Protein AF-A0A0F9C2I6-F1 (afdb_monomer)

Secondary structure (DSSP, 8-state):
-----HHHHHHHHTSSSS-------HHHHHHHHHHHHHT-SSHHHHHHHHHHHHTT--GGGHHHHHHHHHH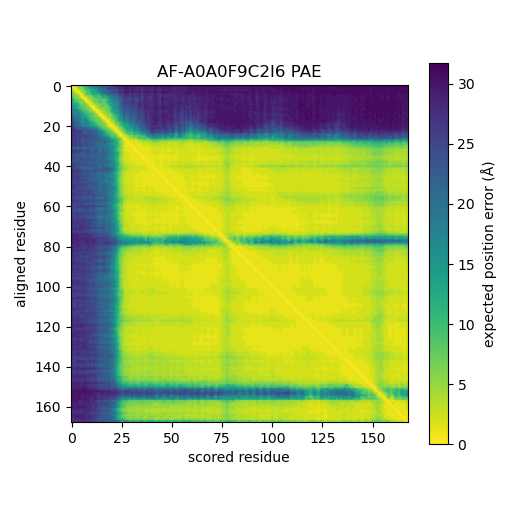HHH---SS-HHHHHHHHHHHHHHHHHHHHTT-GGGHHHHHHHHHH---HHHHHHHHHHHHHTT-GGGHHHHHHHHHHHHH---S-HHHHHHHHHHT-

pLDDT: mean 86.56, std 17.4, range [43.09, 98.81]

Organism: NCBI:txid412755

Nearest PDB structures (foldseek):
  8cdj-assemb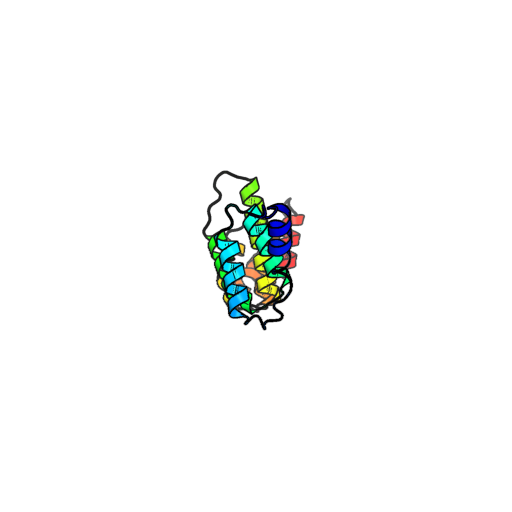ly1_D  TM=5.294E-01  e=3.591E-01  Homo sapiens
  2ix8-assembly1_A  TM=4.777E-01  e=1.121E+00  Saccharomyces cerevisiae
  2ix3-assembly1_B  TM=5.052E-01  e=1.933E+00  Saccharomyces cerevisiae
  6qnx-assembly1_A  TM=4.492E-01  e=7.728E+00  Homo sapiens

Radius of gyration: 21.47 Å; Cα contacts (8 Å, |Δi|>4): 147; chains: 1; bounding box: 42×46×73 Å

Structure (mmCIF, N/CA/C/O backbone):
data_AF-A0A0F9C2I6-F1
#
_entry.id   AF-A0A0F9C2I6-F1
#
loop_
_atom_site.group_PDB
_atom_site.id
_atom_site.type_symbol
_atom_site.label_atom_id
_atom_site.label_alt_id
_atom_site.label_comp_id
_atom_site.label_asym_id
_atom_site.label_entity_id
_atom_site.label_seq_id
_atom_site.pdbx_PDB_ins_code
_atom_site.Cartn_x
_atom_site.Cartn_y
_atom_site.Cartn_z
_atom_site.occupancy
_atom_site.B_iso_or_equiv
_atom_site.auth_seq_id
_atom_site.auth_comp_id
_atom_site.auth_asym_id
_atom_site.auth_atom_id
_atom_site.pdbx_PDB_model_num
ATOM 1 N N . MET A 1 1 ? -23.173 30.722 51.533 1.00 43.09 1 MET A N 1
ATOM 2 C CA . MET A 1 1 ? -23.008 30.810 50.064 1.00 43.09 1 MET A CA 1
ATOM 3 C C . MET A 1 1 ? -21.512 30.802 49.741 1.00 43.09 1 MET A C 1
ATOM 5 O O . MET A 1 1 ? -20.868 31.841 49.790 1.00 43.09 1 MET A O 1
ATOM 9 N N . LYS A 1 2 ? -20.917 29.612 49.564 1.00 52.09 2 LYS A N 1
ATOM 10 C CA . LYS A 1 2 ? -19.462 29.419 49.420 1.00 52.09 2 LYS A CA 1
ATOM 11 C C . LYS A 1 2 ? -19.136 29.383 47.923 1.00 52.09 2 LYS A C 1
ATOM 13 O O . LYS A 1 2 ? -19.579 28.471 47.235 1.00 52.09 2 LYS A O 1
ATOM 18 N N . ARG A 1 3 ? -18.446 30.408 47.408 1.00 47.81 3 ARG A N 1
ATOM 19 C CA . ARG A 1 3 ? -18.015 30.471 46.001 1.00 47.81 3 ARG A CA 1
ATOM 20 C C . ARG A 1 3 ? -17.024 29.335 45.743 1.00 47.81 3 ARG A C 1
ATOM 22 O O . ARG A 1 3 ? -15.925 29.333 46.287 1.00 47.81 3 ARG A O 1
ATOM 29 N N . MET A 1 4 ? -17.458 28.349 44.967 1.00 51.50 4 MET A N 1
ATOM 30 C CA . MET A 1 4 ? -16.645 27.224 44.523 1.00 51.50 4 MET A CA 1
ATOM 31 C C . MET A 1 4 ? -15.743 27.702 43.378 1.00 51.50 4 MET A C 1
ATOM 33 O O . MET A 1 4 ? -16.221 28.279 42.403 1.00 51.50 4 MET A O 1
ATOM 37 N N . ASN A 1 5 ? -14.431 27.536 43.538 1.00 52.59 5 ASN A N 1
ATOM 38 C CA . ASN A 1 5 ? -13.422 28.036 42.609 1.00 52.59 5 ASN A CA 1
ATOM 39 C C . ASN A 1 5 ? -13.363 27.153 41.352 1.00 52.59 5 ASN A C 1
ATOM 41 O O . ASN A 1 5 ? -13.010 25.979 41.429 1.00 52.59 5 ASN A O 1
ATOM 45 N N . TYR A 1 6 ? -13.629 27.738 40.181 1.00 54.06 6 TYR A N 1
ATOM 46 C CA . TYR A 1 6 ? -13.600 27.065 38.871 1.00 54.06 6 TYR A CA 1
ATOM 47 C C . TYR A 1 6 ? -12.263 26.373 38.541 1.00 54.06 6 TYR A C 1
ATOM 49 O O . TYR A 1 6 ? -12.226 25.426 37.764 1.00 54.06 6 TYR A O 1
ATOM 57 N N . ARG A 1 7 ? -11.159 26.785 39.178 1.00 51.09 7 ARG A N 1
ATOM 58 C CA . ARG A 1 7 ? -9.832 26.172 39.002 1.00 51.09 7 ARG A CA 1
ATOM 59 C C . ARG A 1 7 ? -9.723 24.763 39.594 1.00 51.09 7 ARG A C 1
ATOM 61 O O . ARG A 1 7 ? -8.959 23.956 39.081 1.00 51.09 7 ARG A O 1
ATOM 68 N N . THR A 1 8 ? -10.495 24.451 40.635 1.00 48.06 8 THR A N 1
ATOM 69 C CA . THR A 1 8 ? -10.495 23.117 41.258 1.00 48.06 8 THR A CA 1
ATOM 70 C C . THR A 1 8 ? -11.375 22.128 40.488 1.00 48.06 8 THR A C 1
ATOM 72 O O . THR A 1 8 ? -11.126 20.932 40.545 1.00 48.06 8 THR A O 1
ATOM 75 N N . LEU A 1 9 ? -12.348 22.632 39.716 1.00 48.94 9 LEU A N 1
ATOM 76 C CA . LEU A 1 9 ? -13.198 21.844 38.813 1.00 48.94 9 LEU A CA 1
ATOM 77 C C . LEU A 1 9 ? -12.474 21.434 37.519 1.00 48.94 9 LEU A C 1
ATOM 79 O 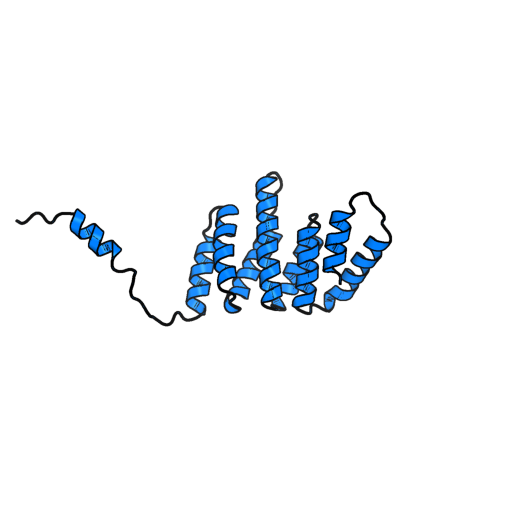O . LEU A 1 9 ? -12.740 20.366 36.981 1.00 48.94 9 LEU A O 1
ATOM 83 N N . ILE A 1 10 ? -11.527 22.246 37.039 1.00 50.16 10 ILE A N 1
ATOM 84 C CA . ILE A 1 10 ? -10.743 21.926 35.833 1.00 50.16 10 ILE A CA 1
ATOM 85 C C . ILE A 1 10 ? -9.694 20.838 36.119 1.00 50.16 10 ILE A C 1
ATOM 87 O O . ILE A 1 10 ? -9.438 19.994 35.266 1.00 50.16 10 ILE A O 1
ATOM 91 N N . LEU A 1 11 ? -9.128 20.794 37.331 1.00 43.75 11 LEU A N 1
ATOM 92 C CA . LEU A 1 11 ? -8.133 19.773 37.690 1.00 43.75 11 LEU A CA 1
ATOM 93 C C . LEU A 1 11 ? -8.756 18.399 37.988 1.00 43.75 11 LEU A C 1
ATOM 95 O O . LEU A 1 11 ? -8.121 17.376 37.734 1.00 43.75 11 LEU A O 1
ATOM 99 N N . THR A 1 12 ? -10.006 18.344 38.456 1.00 48.47 12 THR A N 1
ATOM 100 C CA . THR A 1 12 ? -10.725 17.067 38.603 1.00 48.47 12 THR A CA 1
ATOM 101 C C . THR A 1 12 ? -11.259 16.534 37.275 1.00 48.47 12 THR A C 1
ATOM 103 O O . THR A 1 12 ? -11.260 15.322 37.087 1.00 48.47 12 THR A O 1
ATOM 106 N N . ALA A 1 13 ? -11.621 17.398 36.319 1.00 46.25 13 ALA A N 1
ATOM 107 C CA . ALA A 1 13 ? -12.028 16.965 34.978 1.00 46.25 13 ALA A CA 1
ATOM 108 C C . ALA A 1 13 ? -10.873 16.356 34.156 1.00 46.25 13 ALA A C 1
ATOM 110 O O . ALA A 1 13 ? -11.112 15.491 33.320 1.00 46.25 13 ALA A O 1
ATOM 111 N N . LEU A 1 14 ? -9.620 16.746 34.424 1.00 44.31 14 LEU A N 1
ATOM 112 C CA . LEU A 1 14 ? -8.445 16.214 33.718 1.00 44.31 14 LEU A CA 1
ATOM 113 C C . LEU A 1 14 ? -7.900 14.894 34.300 1.00 44.31 14 LEU A C 1
ATOM 115 O O . LEU A 1 14 ? -7.012 14.288 33.710 1.00 44.31 14 LEU A O 1
ATOM 119 N N . SER A 1 15 ? -8.416 14.440 35.448 1.00 44.78 15 SER A N 1
ATOM 120 C CA . SER A 1 15 ? -7.877 13.276 36.177 1.00 44.78 15 SER A CA 1
ATOM 121 C C . SER A 1 15 ? -8.729 12.002 36.042 1.00 44.78 15 SER A C 1
ATOM 123 O O . SER A 1 15 ? -8.370 10.971 36.601 1.00 44.78 15 SER A O 1
ATOM 125 N N . ILE A 1 16 ? -9.835 12.037 35.284 1.00 48.28 16 ILE A N 1
ATOM 126 C CA . ILE A 1 16 ? -10.744 10.887 35.059 1.00 48.28 16 ILE A CA 1
ATOM 127 C C . ILE A 1 16 ? -10.572 10.313 33.634 1.00 48.28 16 ILE A C 1
ATOM 129 O O . ILE A 1 16 ? -11.505 9.793 33.041 1.00 48.28 16 ILE A O 1
ATOM 133 N N . ILE A 1 17 ? -9.374 10.405 33.047 1.00 52.41 17 ILE A N 1
ATOM 134 C CA . ILE A 1 17 ? -9.060 9.740 31.760 1.00 52.41 17 ILE A CA 1
ATOM 135 C C . ILE A 1 17 ? -8.011 8.622 31.933 1.00 52.41 17 ILE A C 1
ATOM 137 O O . ILE A 1 17 ? -7.677 7.924 30.986 1.00 52.41 17 ILE A O 1
ATOM 141 N N . LEU A 1 18 ? -7.522 8.369 33.154 1.00 49.66 18 LEU A N 1
ATOM 142 C CA . LEU A 1 18 ? -6.390 7.454 33.376 1.00 49.66 18 LEU A CA 1
ATOM 143 C C . LEU A 1 18 ? -6.714 6.085 33.991 1.00 49.66 18 LEU A C 1
ATOM 145 O O . LEU A 1 18 ? -5.789 5.370 34.360 1.00 49.66 18 LEU A O 1
ATOM 149 N N . LEU A 1 19 ? -7.976 5.658 34.079 1.00 51.09 19 LEU A N 1
ATOM 150 C CA . LEU A 1 19 ? -8.266 4.310 34.583 1.00 51.09 19 LEU A CA 1
ATOM 151 C C . LEU A 1 19 ? -9.528 3.697 33.971 1.00 51.09 19 LEU A C 1
ATOM 153 O O . LEU A 1 19 ? -10.582 3.628 34.595 1.00 51.09 19 LEU A O 1
ATOM 157 N N . VAL A 1 20 ? -9.383 3.177 32.755 1.00 49.34 20 VAL A N 1
ATOM 158 C CA . VAL A 1 20 ? -10.201 2.052 32.295 1.00 49.34 20 VAL A CA 1
ATOM 159 C C . VAL A 1 20 ? -9.247 0.957 31.815 1.00 49.34 20 VAL A C 1
ATOM 161 O O . VAL A 1 20 ? -8.870 0.947 30.648 1.00 49.34 20 VAL A O 1
ATOM 164 N N . PRO A 1 21 ? -8.818 0.021 32.684 1.00 55.19 21 PRO A N 1
ATOM 165 C CA . PRO A 1 21 ? -8.306 -1.259 32.222 1.00 55.19 21 PRO A CA 1
ATOM 166 C C . PRO A 1 21 ? -9.525 -2.109 31.843 1.00 55.19 21 PRO A C 1
ATOM 168 O O . PRO A 1 21 ? -9.954 -2.991 32.582 1.00 55.19 21 PRO A O 1
ATOM 171 N N . GLY A 1 22 ? -10.158 -1.752 30.730 1.00 44.50 22 GLY A N 1
ATOM 172 C CA . GLY A 1 22 ? -11.266 -2.484 30.137 1.00 44.50 22 GLY A CA 1
ATOM 173 C C . GLY A 1 22 ? -10.749 -3.133 28.872 1.00 44.50 22 GLY A C 1
ATOM 174 O O . GLY A 1 22 ? -10.148 -2.453 28.048 1.00 44.50 22 GLY A O 1
ATOM 175 N N . ALA A 1 23 ? -10.921 -4.446 28.760 1.00 49.22 23 ALA A N 1
ATOM 176 C CA . ALA A 1 23 ? -10.615 -5.204 27.561 1.00 49.22 23 ALA A CA 1
ATOM 177 C C . ALA A 1 23 ? -11.234 -4.505 26.346 1.00 49.22 23 ALA A C 1
ATOM 179 O O . ALA A 1 23 ? -12.451 -4.534 26.176 1.00 49.22 23 ALA A O 1
ATOM 180 N N . VAL A 1 24 ? -10.403 -3.842 25.543 1.00 48.66 24 VAL A N 1
ATOM 181 C CA . VAL A 1 24 ? -10.888 -3.228 24.317 1.00 48.66 24 VAL A CA 1
ATOM 182 C C . VAL A 1 24 ? -11.109 -4.366 23.342 1.00 48.66 24 VAL A C 1
ATOM 184 O O . VAL A 1 24 ? -10.162 -5.050 22.944 1.00 48.66 24 VAL A O 1
ATOM 187 N N . PHE A 1 25 ? -12.372 -4.636 23.030 1.00 56.12 25 PHE A N 1
ATOM 188 C CA . PHE A 1 25 ? -12.697 -5.636 22.029 1.00 56.12 25 PHE A CA 1
ATOM 189 C C . PHE A 1 25 ? -12.124 -5.165 20.686 1.00 56.12 25 PHE A C 1
ATOM 191 O O . PHE A 1 25 ? -12.235 -3.977 20.372 1.00 56.12 25 PHE A O 1
ATOM 198 N N . PRO A 1 26 ? -11.531 -6.051 19.869 1.00 59.09 26 PRO A N 1
ATOM 199 C CA . PRO A 1 26 ? -10.845 -5.625 18.648 1.00 59.09 26 PRO A CA 1
ATOM 200 C C . PRO A 1 26 ? -11.719 -4.823 17.662 1.00 59.09 26 PRO A C 1
ATOM 202 O O . PRO A 1 26 ? -11.219 -3.973 16.921 1.00 59.09 26 PRO A O 1
ATOM 205 N N . ASN A 1 27 ? -13.042 -5.004 17.726 1.00 70.25 27 ASN A N 1
ATOM 206 C CA . ASN A 1 27 ? -14.005 -4.225 16.947 1.00 70.25 27 ASN A CA 1
ATOM 207 C C . ASN A 1 27 ? -14.095 -2.747 17.367 1.00 70.25 27 ASN A C 1
ATOM 209 O O . ASN A 1 27 ? -14.255 -1.891 16.502 1.00 70.25 27 ASN A O 1
ATOM 213 N N . GLU A 1 28 ? -13.963 -2.424 18.656 1.00 80.94 28 GLU A N 1
ATOM 214 C CA . GLU A 1 28 ? -14.111 -1.045 19.149 1.00 80.94 28 GLU A CA 1
ATOM 215 C C . GLU A 1 28 ? -12.915 -0.174 18.741 1.00 80.94 28 GLU A C 1
ATOM 217 O O . GLU A 1 28 ? -13.095 0.960 18.299 1.00 80.94 28 GLU A O 1
ATOM 222 N N . MET A 1 29 ? -11.689 -0.710 18.811 1.00 84.69 29 MET A N 1
ATOM 223 C CA . MET A 1 29 ? -10.493 0.021 18.359 1.00 84.69 29 MET A CA 1
ATOM 224 C C . MET A 1 29 ? -10.559 0.346 16.871 1.00 84.69 29 MET A C 1
ATOM 226 O O . MET A 1 29 ? -10.244 1.464 16.465 1.00 84.69 29 MET A O 1
ATOM 230 N N . THR A 1 30 ? -10.973 -0.626 16.062 1.00 88.25 30 THR A N 1
ATOM 231 C CA . THR A 1 30 ? -11.092 -0.464 14.610 1.00 88.25 30 THR A CA 1
ATOM 232 C C . THR A 1 30 ? -12.144 0.589 14.259 1.00 88.25 30 THR A C 1
ATOM 234 O O . THR A 1 30 ? -11.923 1.423 13.380 1.00 88.25 30 THR A O 1
ATOM 237 N N . GLU A 1 31 ? -13.259 0.628 14.993 1.00 91.31 31 GLU A N 1
ATOM 238 C CA . GLU A 1 31 ? -14.303 1.640 14.819 1.00 91.31 31 GLU A CA 1
ATOM 239 C C . GLU A 1 31 ? -13.831 3.049 15.210 1.00 91.31 31 GLU A C 1
ATOM 241 O O . GLU A 1 31 ? -14.065 4.011 14.467 1.00 91.31 31 GLU A O 1
ATOM 246 N N . VAL A 1 32 ? -13.122 3.180 16.336 1.00 93.94 32 VAL A N 1
ATOM 247 C CA . VAL A 1 32 ? -12.561 4.459 16.793 1.00 93.94 32 VAL A CA 1
ATOM 248 C C . VAL A 1 32 ? -11.556 4.995 15.777 1.00 93.94 32 VAL A C 1
ATOM 250 O O . VAL A 1 32 ? -11.705 6.125 15.306 1.00 93.94 32 VAL A O 1
ATOM 253 N N . TRP A 1 33 ? -10.571 4.188 15.380 1.00 95.38 33 TRP A N 1
ATOM 254 C CA . TRP A 1 33 ? -9.558 4.607 14.411 1.00 95.38 33 TRP A CA 1
ATOM 255 C C . TRP A 1 33 ? -10.148 4.891 13.035 1.00 95.38 33 TRP A C 1
ATOM 257 O O . TRP A 1 33 ? -9.805 5.905 12.425 1.00 95.38 33 TRP A O 1
ATOM 267 N N . GLY A 1 34 ? -11.100 4.075 12.580 1.00 94.94 34 GLY A N 1
ATOM 268 C CA . GLY A 1 34 ? -11.814 4.326 11.332 1.00 94.94 34 GLY A CA 1
ATOM 269 C C . GLY A 1 34 ? -12.571 5.652 11.360 1.00 94.94 34 GLY A C 1
ATOM 270 O O . GLY A 1 34 ? -12.543 6.410 10.392 1.00 94.94 34 GLY A O 1
ATOM 271 N N . THR A 1 35 ? -13.199 5.981 12.488 1.00 96.69 35 THR A N 1
ATOM 272 C CA . THR A 1 35 ? -13.891 7.263 12.674 1.00 96.69 35 THR A CA 1
ATOM 273 C C . THR A 1 35 ? -12.919 8.440 12.646 1.00 96.69 35 THR A C 1
ATOM 275 O O . THR A 1 35 ? -13.196 9.442 11.988 1.00 96.69 35 THR A O 1
ATOM 278 N N . ILE A 1 36 ? -11.769 8.331 13.315 1.00 97.19 36 ILE A N 1
ATOM 279 C CA . ILE A 1 36 ? -10.743 9.383 13.312 1.00 97.19 36 ILE A CA 1
ATOM 280 C C . ILE A 1 36 ? -10.179 9.580 11.897 1.00 97.19 36 ILE A C 1
ATOM 282 O O . ILE A 1 36 ? -10.081 10.716 11.436 1.00 97.19 36 ILE A O 1
ATOM 286 N N . TYR A 1 37 ? -9.868 8.494 11.183 1.00 97.38 37 TYR A N 1
ATOM 287 C CA . TYR A 1 37 ? -9.335 8.554 9.821 1.00 97.38 37 TYR A CA 1
ATOM 288 C C . TYR A 1 37 ? -10.324 9.185 8.834 1.00 97.38 37 TYR A C 1
ATOM 290 O O . TYR A 1 37 ? -9.957 10.075 8.066 1.00 97.38 37 TYR A O 1
ATOM 298 N N . ARG A 1 38 ? -11.595 8.764 8.861 1.00 96.12 38 ARG A N 1
ATOM 299 C CA . ARG A 1 38 ? -12.634 9.304 7.968 1.00 96.12 38 ARG A CA 1
ATOM 300 C C . ARG A 1 38 ? -12.926 10.778 8.221 1.00 96.12 38 ARG A C 1
ATOM 302 O O . ARG A 1 38 ? -13.194 11.511 7.276 1.00 96.12 38 ARG A O 1
ATOM 309 N N . ASN A 1 39 ? -12.854 11.214 9.477 1.00 97.00 39 ASN A N 1
ATOM 310 C CA . ASN A 1 39 ? -13.099 12.606 9.852 1.00 97.00 39 ASN A CA 1
ATOM 311 C C . ASN A 1 39 ? -11.863 13.507 9.706 1.00 97.00 39 ASN A C 1
ATOM 313 O O . ASN A 1 39 ? -11.960 14.710 9.957 1.00 97.00 39 ASN A O 1
ATOM 317 N N . ALA A 1 40 ? -10.708 12.962 9.314 1.00 97.00 40 ALA A N 1
ATOM 318 C CA . ALA A 1 40 ? -9.517 13.762 9.088 1.00 97.00 40 ALA A CA 1
ATOM 319 C C . ALA A 1 40 ? -9.730 14.711 7.879 1.00 97.00 40 ALA A C 1
ATOM 321 O O . ALA A 1 40 ? -10.004 14.251 6.770 1.00 97.00 40 ALA A O 1
ATOM 322 N N . PRO A 1 41 ? -9.587 16.037 8.061 1.00 91.56 41 PRO A N 1
ATOM 323 C CA . PRO A 1 41 ? -9.961 17.066 7.091 1.00 91.56 41 PRO A CA 1
ATOM 324 C C . PRO A 1 41 ? -9.024 17.182 5.884 1.00 91.56 41 PRO A C 1
ATOM 326 O O . PRO A 1 41 ? -9.378 17.841 4.911 1.00 91.56 41 PRO A O 1
ATOM 329 N N . ASN A 1 42 ? -7.813 16.624 5.944 1.00 93.88 42 ASN A N 1
ATOM 330 C CA . ASN A 1 42 ? -6.841 16.685 4.852 1.00 93.88 42 ASN A CA 1
ATOM 331 C C . ASN A 1 42 ? -5.896 15.476 4.864 1.00 93.88 42 ASN A C 1
ATOM 333 O O . ASN A 1 42 ? -5.839 14.720 5.838 1.00 93.88 42 ASN A O 1
ATOM 337 N N . LEU A 1 43 ? -5.144 15.309 3.771 1.00 95.25 43 LEU A N 1
ATOM 338 C CA . LEU A 1 43 ? -4.235 14.178 3.578 1.00 95.25 43 LEU A CA 1
ATOM 339 C C . LEU A 1 43 ? -3.127 14.122 4.635 1.00 95.25 43 LEU A C 1
ATOM 341 O O . LEU A 1 43 ? -2.771 13.036 5.072 1.00 95.25 43 LEU A O 1
ATOM 345 N N . GLN A 1 44 ? -2.627 15.268 5.102 1.00 95.38 44 GLN A N 1
ATOM 346 C CA . GLN A 1 44 ? -1.611 15.329 6.157 1.00 95.38 44 GLN A CA 1
ATOM 347 C C . GLN A 1 44 ? -2.138 14.725 7.464 1.00 95.38 44 GLN A C 1
ATOM 349 O O . GLN A 1 44 ? -1.434 13.977 8.140 1.00 95.38 44 GLN A O 1
ATOM 354 N N . GLN A 1 45 ? -3.388 15.027 7.820 1.00 96.81 45 GLN A N 1
ATOM 355 C CA . GLN A 1 45 ? -4.020 14.463 9.009 1.00 96.81 45 GLN A CA 1
ATOM 356 C C . GLN A 1 45 ? -4.374 12.988 8.810 1.00 96.81 45 GLN A C 1
ATOM 358 O O . GLN A 1 45 ? -4.116 12.196 9.712 1.00 96.81 45 GLN A O 1
ATOM 363 N N . LYS 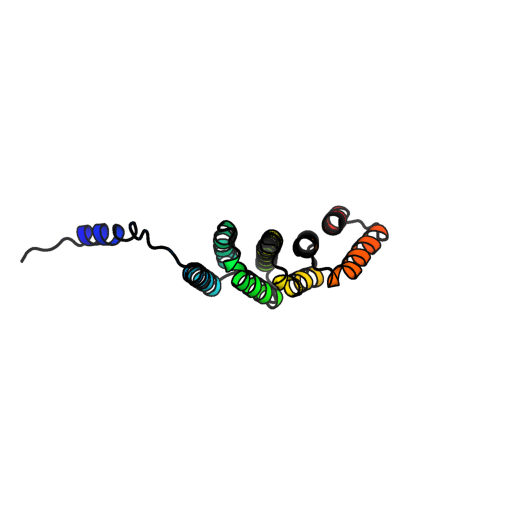A 1 46 ? -4.862 12.588 7.626 1.00 98.12 46 LYS A N 1
ATOM 364 C CA . LYS A 1 46 ? -5.047 11.164 7.285 1.00 98.12 46 LYS A CA 1
ATOM 365 C C . LYS A 1 46 ? -3.736 10.381 7.408 1.00 98.12 46 LYS A C 1
ATOM 367 O O . LYS A 1 46 ? -3.738 9.297 7.978 1.00 98.12 46 LYS A O 1
ATOM 372 N N . TYR A 1 47 ? -2.623 10.950 6.948 1.00 97.81 47 TYR A N 1
ATOM 373 C CA . TYR A 1 47 ? -1.289 10.366 7.066 1.00 97.81 47 TYR A CA 1
ATOM 374 C C . TYR A 1 47 ? -0.853 10.198 8.524 1.00 97.81 47 TYR A C 1
ATOM 376 O O . TYR A 1 47 ? -0.470 9.104 8.928 1.00 97.81 47 TYR A O 1
ATOM 384 N N . ALA A 1 48 ? -0.985 11.244 9.345 1.00 97.50 48 ALA A N 1
ATOM 385 C CA . ALA A 1 48 ? -0.645 11.168 10.765 1.00 97.50 48 ALA A CA 1
ATOM 386 C C . ALA A 1 48 ? -1.487 10.122 11.514 1.00 97.50 48 ALA A C 1
ATOM 388 O O . ALA A 1 48 ? -0.964 9.374 12.336 1.00 97.50 48 ALA A O 1
ATOM 389 N N . VAL A 1 49 ? -2.786 10.035 11.218 1.00 97.81 49 VAL A N 1
ATOM 390 C CA . VAL A 1 49 ? -3.661 9.004 11.793 1.00 97.81 49 VAL A CA 1
ATOM 391 C C . VAL A 1 49 ? -3.232 7.615 11.325 1.00 97.81 49 VAL A C 1
ATOM 393 O O . VAL A 1 49 ? -3.141 6.707 12.143 1.00 97.81 49 VAL A O 1
ATOM 396 N N . MET A 1 50 ? -2.909 7.456 10.040 1.00 98.19 50 MET A N 1
ATOM 397 C CA . MET A 1 50 ? -2.481 6.175 9.486 1.00 98.19 50 MET A CA 1
ATOM 398 C C . MET A 1 50 ? -1.189 5.664 10.126 1.00 98.19 50 MET A C 1
ATOM 400 O O . MET A 1 50 ? -1.117 4.482 10.434 1.00 98.19 50 MET A O 1
ATOM 404 N N . LEU A 1 51 ? -0.216 6.536 10.418 1.00 97.94 51 LEU A N 1
ATOM 405 C CA . LEU A 1 51 ? 0.982 6.150 11.176 1.00 97.94 51 LEU A CA 1
ATOM 406 C C . LEU A 1 51 ? 0.634 5.498 12.523 1.00 97.94 51 LEU A C 1
ATOM 408 O O . LEU A 1 51 ? 1.206 4.476 12.878 1.00 97.94 51 LEU A O 1
ATOM 412 N N . ASN A 1 52 ? -0.353 6.039 13.240 1.00 96.69 52 ASN A N 1
ATOM 413 C CA . ASN A 1 52 ? -0.795 5.446 14.502 1.00 96.69 52 ASN A CA 1
ATOM 414 C C . ASN A 1 52 ? -1.537 4.117 14.291 1.00 96.69 52 ASN A C 1
ATOM 416 O O . ASN A 1 52 ? -1.458 3.242 15.144 1.00 96.69 52 ASN A O 1
ATOM 420 N N . ILE A 1 53 ? -2.268 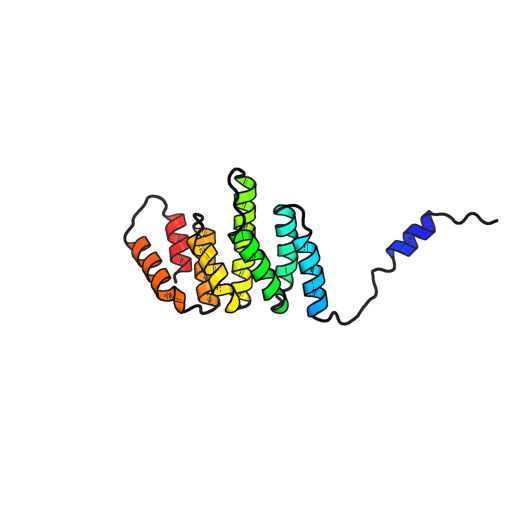3.957 13.181 1.00 96.06 53 ILE A N 1
ATOM 421 C CA . ILE A 1 53 ? -2.982 2.712 12.857 1.00 96.06 53 ILE A CA 1
ATOM 422 C C . ILE A 1 53 ? -1.993 1.583 12.549 1.00 96.06 53 ILE A C 1
ATOM 424 O O . ILE A 1 53 ? -2.152 0.490 13.085 1.00 96.06 53 ILE A O 1
ATOM 428 N N . ILE A 1 54 ? -0.980 1.837 11.714 1.00 96.06 54 ILE A N 1
ATOM 429 C CA . ILE A 1 54 ? 0.005 0.814 11.320 1.00 96.06 54 ILE A CA 1
ATOM 430 C C . ILE A 1 54 ? 0.915 0.409 12.488 1.00 96.06 54 ILE A C 1
ATOM 432 O O . ILE A 1 54 ? 1.322 -0.741 12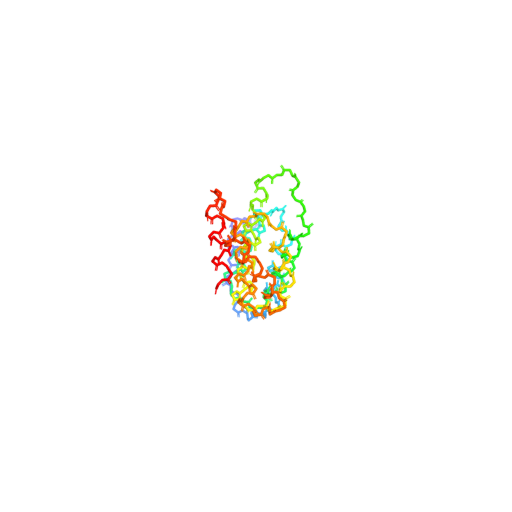.581 1.00 96.06 54 ILE A O 1
ATOM 436 N N . GLU A 1 55 ? 1.182 1.312 13.440 1.00 95.19 55 GLU A N 1
ATOM 437 C CA . GLU A 1 55 ? 1.939 0.992 14.662 1.00 95.19 55 GLU A CA 1
ATOM 438 C C . GLU A 1 55 ? 1.256 -0.069 15.540 1.00 95.19 55 GLU A C 1
ATOM 440 O O . GLU A 1 55 ? 1.910 -0.692 16.377 1.00 95.19 55 GLU A O 1
ATOM 445 N N . LEU A 1 56 ? -0.050 -0.291 15.356 1.00 92.12 56 LEU A N 1
ATOM 446 C CA . LEU A 1 56 ? -0.783 -1.330 16.073 1.00 92.12 56 LEU A CA 1
ATOM 447 C C . LEU A 1 56 ? -0.449 -2.741 15.572 1.00 92.12 56 LEU A C 1
ATOM 449 O O . LEU A 1 56 ? -0.753 -3.684 16.303 1.00 92.12 56 LEU A O 1
ATOM 453 N N . ASP A 1 57 ? 0.106 -2.881 14.355 1.00 92.88 57 ASP A N 1
ATOM 454 C CA . ASP A 1 57 ? 0.425 -4.162 13.691 1.00 92.88 57 ASP A CA 1
ATOM 455 C C . ASP A 1 57 ? -0.717 -5.187 13.850 1.00 92.88 57 ASP A C 1
ATOM 457 O O . ASP A 1 57 ? -0.538 -6.347 14.231 1.00 92.88 57 ASP A O 1
ATOM 461 N N . ASN A 1 58 ? -1.956 -4.713 13.662 1.00 93.06 58 ASN A N 1
ATOM 462 C CA . ASN A 1 58 ? -3.162 -5.474 13.961 1.00 93.06 58 ASN A CA 1
ATOM 463 C C . ASN A 1 58 ? -3.934 -5.811 12.684 1.00 93.06 58 ASN A C 1
ATOM 465 O O . ASN A 1 58 ? -4.460 -4.937 11.993 1.00 93.06 58 ASN A O 1
ATOM 469 N N . ARG A 1 59 ? -4.105 -7.112 12.436 1.00 94.81 59 ARG A N 1
ATOM 470 C CA . ARG A 1 59 ? -4.852 -7.640 11.291 1.00 94.81 59 ARG A CA 1
ATOM 471 C C . ARG A 1 59 ? -6.327 -7.221 11.268 1.00 94.81 59 ARG A C 1
ATOM 473 O O . ARG A 1 59 ? -6.913 -7.173 10.190 1.00 94.81 59 ARG A O 1
ATOM 480 N N . ASP A 1 60 ? -6.917 -6.865 12.405 1.00 94.56 60 ASP A N 1
ATOM 481 C CA . ASP A 1 60 ? -8.296 -6.359 12.457 1.00 94.56 60 ASP A CA 1
ATOM 482 C C . ASP A 1 60 ? -8.449 -4.985 11.779 1.00 94.56 60 ASP A C 1
ATOM 484 O O . ASP A 1 60 ? -9.555 -4.611 11.393 1.00 94.56 60 ASP A O 1
ATOM 488 N N . MET A 1 61 ? -7.343 -4.267 11.540 1.00 96.19 61 MET A N 1
ATOM 489 C CA . MET A 1 61 ? -7.328 -3.006 10.788 1.00 96.19 61 MET A CA 1
ATOM 490 C C . MET A 1 61 ? -7.364 -3.204 9.270 1.00 96.19 61 MET A C 1
ATOM 492 O O . MET A 1 61 ? -7.601 -2.242 8.542 1.00 96.19 61 MET A O 1
ATOM 496 N N . VAL A 1 62 ? -7.170 -4.428 8.762 1.00 97.44 62 VAL A N 1
ATOM 497 C CA . VAL A 1 62 ? -7.125 -4.711 7.314 1.00 97.44 62 VAL A CA 1
ATOM 498 C C . VAL A 1 62 ? -8.334 -4.152 6.547 1.00 97.44 62 VAL A C 1
ATOM 500 O O . VAL A 1 62 ? -8.109 -3.526 5.511 1.00 97.44 62 VAL A O 1
ATOM 503 N N . PRO A 1 63 ? -9.594 -4.285 7.014 1.00 96.81 63 PRO A N 1
ATOM 504 C CA . PRO A 1 63 ? -10.735 -3.686 6.324 1.00 96.81 63 PRO A CA 1
ATOM 505 C C . PRO A 1 63 ? -10.627 -2.161 6.184 1.00 96.81 63 PRO A C 1
ATOM 507 O O . PRO A 1 63 ? -10.913 -1.630 5.114 1.00 96.81 63 PRO A O 1
ATOM 510 N N . LEU A 1 64 ? -10.160 -1.467 7.228 1.00 96.94 64 LEU A N 1
ATOM 511 C CA . LEU A 1 64 ? -9.957 -0.016 7.207 1.00 96.94 64 LEU A CA 1
ATOM 512 C C . LEU A 1 64 ? -8.801 0.380 6.278 1.00 96.94 64 LEU A C 1
ATOM 514 O O . LEU A 1 64 ? -8.912 1.355 5.540 1.00 96.94 64 LEU A O 1
ATOM 518 N N . LEU A 1 65 ? -7.704 -0.380 6.286 1.00 98.56 65 LEU A N 1
ATOM 519 C CA . LEU A 1 65 ? -6.568 -0.166 5.385 1.00 98.56 65 LEU A CA 1
ATOM 520 C C . LEU A 1 65 ? -6.987 -0.319 3.915 1.00 98.56 65 LEU A C 1
ATOM 522 O O . LEU A 1 65 ? -6.608 0.492 3.073 1.00 98.56 65 LEU A O 1
ATOM 526 N N . ILE A 1 66 ? -7.810 -1.323 3.605 1.00 98.56 66 ILE A N 1
ATOM 527 C CA . ILE A 1 66 ? -8.355 -1.531 2.258 1.00 98.56 66 ILE A CA 1
ATOM 528 C C . ILE A 1 66 ? -9.301 -0.395 1.859 1.00 98.56 66 ILE A C 1
ATOM 530 O O . ILE A 1 66 ? -9.172 0.126 0.753 1.00 98.56 66 ILE A O 1
ATOM 534 N N . GLU A 1 67 ? -10.213 0.010 2.750 1.00 97.94 67 GLU A N 1
ATOM 535 C CA . GLU A 1 67 ? -11.112 1.155 2.537 1.00 97.94 67 GLU A CA 1
ATOM 536 C C . GLU A 1 67 ? -10.309 2.423 2.207 1.00 97.94 67 GLU A C 1
ATOM 538 O O . GLU A 1 67 ? -10.576 3.085 1.205 1.00 97.94 67 GLU A O 1
ATOM 543 N N . ALA A 1 68 ? -9.274 2.712 2.999 1.00 98.31 68 ALA A N 1
ATOM 544 C CA . ALA A 1 68 ? -8.388 3.852 2.798 1.00 98.31 68 ALA A CA 1
ATOM 545 C C . ALA A 1 68 ? -7.618 3.773 1.468 1.00 98.31 68 ALA A C 1
ATOM 547 O O . ALA A 1 68 ? -7.522 4.766 0.748 1.00 98.31 68 ALA A O 1
ATOM 548 N N . LEU A 1 69 ? -7.083 2.603 1.104 1.00 98.62 69 LEU A N 1
ATOM 549 C CA . LEU A 1 69 ? -6.377 2.436 -0.169 1.00 98.62 69 LEU A CA 1
ATOM 550 C C . LEU A 1 69 ? -7.313 2.626 -1.369 1.00 98.62 69 LEU A C 1
ATOM 552 O O . LEU A 1 69 ? -6.931 3.262 -2.352 1.00 98.62 69 LEU A O 1
ATOM 556 N N . ASP A 1 70 ? -8.536 2.099 -1.299 1.00 98.31 70 ASP A N 1
ATOM 557 C CA . ASP A 1 70 ? -9.530 2.291 -2.353 1.00 98.31 70 ASP A CA 1
ATOM 558 C C . ASP A 1 70 ? -9.951 3.762 -2.470 1.00 98.31 70 ASP A C 1
ATOM 560 O O . ASP A 1 70 ? -10.002 4.299 -3.577 1.00 98.31 70 ASP A O 1
ATOM 564 N N . GLU A 1 71 ? -10.163 4.457 -1.345 1.00 97.19 71 GLU A N 1
ATOM 565 C CA . GLU A 1 71 ? -10.413 5.905 -1.320 1.00 97.19 71 GLU A CA 1
ATOM 566 C C . GLU A 1 71 ? -9.313 6.659 -2.090 1.00 97.19 71 GLU A C 1
ATOM 568 O O . GLU A 1 71 ? -9.600 7.421 -3.018 1.00 97.19 71 GLU A O 1
ATOM 573 N N . LEU A 1 72 ? -8.044 6.384 -1.777 1.00 96.75 72 LEU A N 1
ATOM 574 C CA . LEU A 1 72 ? -6.893 7.062 -2.382 1.00 96.75 72 LEU A CA 1
ATOM 575 C C . LEU A 1 72 ? -6.682 6.694 -3.856 1.00 96.75 72 LEU A C 1
ATOM 577 O O . LEU A 1 72 ? -6.190 7.516 -4.628 1.00 96.75 72 LEU A O 1
ATOM 581 N N . ASN A 1 73 ? -7.033 5.477 -4.269 1.00 96.31 73 ASN A N 1
ATOM 582 C CA . ASN A 1 73 ? -7.002 5.075 -5.679 1.00 96.31 73 ASN A CA 1
ATOM 583 C C . ASN A 1 73 ? -8.098 5.767 -6.504 1.00 96.31 73 ASN A C 1
ATOM 585 O O . ASN A 1 73 ? -7.937 5.973 -7.704 1.00 96.31 73 ASN A O 1
ATOM 589 N N . ASN A 1 74 ? -9.217 6.139 -5.880 1.00 95.06 74 ASN A N 1
ATOM 590 C CA . ASN A 1 74 ? -10.312 6.836 -6.556 1.00 95.06 74 ASN A CA 1
ATOM 591 C C . ASN A 1 74 ? -10.187 8.368 -6.501 1.00 95.06 74 ASN A C 1
ATOM 593 O O . ASN A 1 74 ? -10.816 9.068 -7.299 1.00 95.06 74 ASN A O 1
ATOM 597 N N . GLN A 1 75 ? -9.368 8.903 -5.598 1.00 91.12 75 GLN A N 1
ATOM 598 C CA . GLN A 1 75 ? -9.149 10.336 -5.457 1.00 91.12 75 GLN A CA 1
ATOM 599 C C . GLN A 1 75 ? -8.185 10.871 -6.530 1.00 91.12 75 GLN A C 1
ATOM 601 O O . GLN A 1 75 ? -6.997 10.550 -6.541 1.00 91.12 75 GLN A O 1
ATOM 606 N N . ARG A 1 76 ? -8.684 11.759 -7.401 1.00 81.31 76 ARG A N 1
ATOM 607 C CA . ARG A 1 76 ? -7.871 12.485 -8.390 1.00 81.31 76 ARG A CA 1
ATOM 608 C C . ARG A 1 76 ? -7.270 13.753 -7.786 1.00 81.31 76 ARG A C 1
ATOM 610 O O . ARG A 1 76 ? -8.008 14.594 -7.277 1.00 81.31 76 ARG A O 1
ATOM 617 N N . ILE A 1 77 ? -5.954 13.923 -7.907 1.00 77.75 77 ILE A N 1
ATOM 618 C CA . ILE A 1 77 ? -5.246 15.150 -7.513 1.00 77.75 77 ILE A CA 1
ATOM 619 C C . ILE A 1 77 ? -4.739 15.836 -8.779 1.00 77.75 77 ILE A C 1
ATOM 621 O O . ILE A 1 77 ? -3.640 15.579 -9.255 1.00 77.75 77 ILE A O 1
ATOM 625 N N . GLU A 1 78 ? -5.576 16.684 -9.376 1.00 65.38 78 GLU A N 1
ATOM 626 C CA . GLU A 1 78 ? -5.311 17.204 -10.726 1.00 65.38 78 GLU A CA 1
ATOM 627 C C . GLU A 1 78 ? -4.340 18.401 -10.751 1.00 65.38 78 GLU A C 1
ATOM 629 O O . GLU A 1 78 ? -3.751 18.678 -11.794 1.00 65.38 78 GLU A O 1
ATOM 634 N N . TYR A 1 79 ? -4.108 19.094 -9.623 1.00 68.44 79 TYR A N 1
ATOM 635 C CA . TYR A 1 79 ? -3.366 20.370 -9.643 1.00 68.44 79 TYR A CA 1
ATOM 636 C C . TYR A 1 79 ? -2.387 20.615 -8.486 1.00 68.44 79 TYR A C 1
ATOM 638 O O . TYR A 1 79 ? -1.556 21.521 -8.581 1.00 68.44 79 TYR A O 1
ATOM 646 N N . ASN A 1 80 ? -2.433 19.827 -7.409 1.00 86.38 80 ASN A N 1
ATOM 647 C CA . ASN A 1 80 ? -1.610 20.065 -6.225 1.00 86.38 80 ASN A CA 1
ATOM 648 C C . ASN A 1 80 ? -0.505 19.011 -6.080 1.00 86.38 80 ASN A C 1
ATOM 650 O O . ASN A 1 80 ? -0.720 17.924 -5.553 1.00 86.38 80 ASN A O 1
ATOM 654 N N . LYS A 1 81 ? 0.713 19.362 -6.514 1.00 86.69 81 LYS A N 1
ATOM 655 C CA . LYS A 1 81 ? 1.882 18.470 -6.432 1.00 86.69 81 LYS A CA 1
ATOM 656 C C . LYS A 1 81 ? 2.231 18.050 -5.003 1.00 86.69 81 LYS A C 1
ATOM 658 O O . LYS A 1 81 ? 2.727 16.950 -4.811 1.00 86.69 81 LYS A O 1
ATOM 663 N N . GLN A 1 82 ? 2.013 18.916 -4.013 1.00 88.75 82 GLN A N 1
ATOM 664 C CA . GLN A 1 82 ? 2.330 18.595 -2.618 1.00 88.75 82 GLN A CA 1
ATOM 665 C C . GLN A 1 82 ? 1.339 17.572 -2.064 1.00 88.75 82 GLN A C 1
ATOM 667 O O . GLN A 1 82 ? 1.740 16.623 -1.401 1.00 88.75 82 GLN A O 1
ATOM 672 N N . GLU A 1 83 ? 0.054 17.739 -2.374 1.00 91.12 83 GLU A N 1
ATOM 673 C CA . GLU A 1 83 ? -0.967 16.753 -2.015 1.00 91.12 83 GLU A CA 1
ATOM 674 C C . GLU A 1 83 ? -0.767 15.427 -2.746 1.00 91.12 83 GLU A C 1
ATOM 676 O O . GLU A 1 83 ? -0.959 14.388 -2.128 1.00 91.12 83 GLU A O 1
ATOM 681 N N . ALA A 1 84 ? -0.326 15.450 -4.009 1.00 91.50 84 ALA A N 1
ATOM 682 C CA . ALA A 1 84 ? 0.019 14.236 -4.749 1.00 91.50 84 ALA A CA 1
ATOM 683 C C . ALA A 1 84 ? 1.128 13.440 -4.045 1.00 91.50 84 ALA A C 1
ATOM 685 O O . ALA A 1 84 ? 0.966 12.247 -3.821 1.00 91.50 84 ALA A O 1
ATOM 686 N N . VAL A 1 85 ? 2.196 14.111 -3.595 1.00 92.56 85 VAL A N 1
ATOM 687 C CA . VAL A 1 85 ? 3.275 13.454 -2.839 1.00 92.56 85 VAL A CA 1
ATOM 688 C C . VAL A 1 85 ? 2.749 12.826 -1.547 1.00 92.56 85 VAL A C 1
ATOM 690 O O . VAL A 1 85 ? 3.032 11.669 -1.271 1.00 92.56 85 VAL A O 1
ATOM 693 N N . ILE A 1 86 ? 1.925 13.543 -0.779 1.00 94.75 86 ILE A N 1
ATOM 694 C CA . ILE A 1 86 ? 1.380 13.007 0.481 1.00 94.75 86 ILE A CA 1
ATOM 695 C C . ILE A 1 86 ? 0.412 11.846 0.218 1.00 94.75 86 ILE A C 1
ATOM 697 O O . ILE A 1 86 ? 0.336 10.912 1.014 1.00 94.75 86 ILE A O 1
ATOM 701 N N . GLN A 1 87 ? -0.340 11.892 -0.882 1.00 95.25 87 GLN A N 1
ATOM 702 C CA . GLN A 1 87 ? -1.200 10.789 -1.299 1.00 95.25 87 GLN A CA 1
ATOM 703 C C . GLN A 1 87 ? -0.374 9.541 -1.625 1.00 95.25 87 GLN A C 1
ATOM 705 O O . GLN A 1 87 ? -0.743 8.453 -1.185 1.00 95.25 87 GLN A O 1
ATOM 710 N N . ASP A 1 88 ? 0.728 9.695 -2.359 1.00 95.38 88 ASP A N 1
ATOM 711 C CA . ASP A 1 88 ? 1.628 8.592 -2.697 1.00 95.38 88 ASP A CA 1
ATOM 712 C C . ASP A 1 88 ? 2.324 8.031 -1.449 1.00 95.38 88 ASP A C 1
ATOM 714 O O . ASP A 1 88 ? 2.331 6.815 -1.262 1.00 95.38 88 ASP A O 1
ATOM 718 N N . ASP A 1 89 ? 2.789 8.891 -0.536 1.00 96.50 89 ASP A N 1
ATOM 719 C CA . ASP A 1 89 ? 3.348 8.481 0.760 1.00 96.50 89 ASP A CA 1
ATOM 720 C C . ASP A 1 89 ? 2.316 7.707 1.598 1.00 96.50 89 ASP A C 1
ATOM 722 O O . ASP A 1 89 ? 2.622 6.686 2.218 1.00 96.50 89 ASP A O 1
ATOM 726 N N . LEU A 1 90 ? 1.058 8.157 1.602 1.00 98.06 90 LEU A N 1
ATOM 727 C CA . LEU A 1 90 ? -0.018 7.479 2.318 1.00 98.06 90 LEU A CA 1
ATOM 728 C C . LEU A 1 90 ? -0.358 6.122 1.688 1.00 98.06 90 LEU A C 1
ATOM 730 O O . LEU A 1 90 ? -0.525 5.139 2.412 1.00 98.06 90 LEU A O 1
ATOM 734 N N . LYS A 1 91 ? -0.422 6.038 0.353 1.00 98.50 91 LYS A N 1
ATOM 735 C CA . LYS A 1 91 ? -0.573 4.759 -0.356 1.00 98.50 91 LYS A CA 1
ATOM 736 C C . LYS A 1 91 ? 0.583 3.821 -0.026 1.00 98.50 91 LYS A C 1
ATOM 738 O O . LYS A 1 91 ? 0.332 2.654 0.256 1.00 98.50 91 LYS A O 1
ATOM 743 N N . PHE A 1 92 ? 1.818 4.325 -0.012 1.00 98.50 92 PHE A N 1
ATOM 744 C CA . PHE A 1 92 ? 3.009 3.550 0.325 1.00 98.50 92 PHE A CA 1
ATOM 745 C C . PHE A 1 92 ? 2.891 2.919 1.717 1.00 98.50 92 PHE A C 1
ATOM 747 O O . PHE A 1 92 ? 3.071 1.707 1.852 1.00 98.50 92 PHE A O 1
ATOM 754 N N . LEU A 1 93 ? 2.525 3.709 2.737 1.00 98.31 93 LEU A N 1
ATOM 755 C CA . LEU A 1 93 ? 2.316 3.208 4.101 1.00 98.31 93 LEU A CA 1
ATOM 756 C C . LEU A 1 93 ? 1.276 2.087 4.143 1.00 98.31 93 LEU A C 1
ATOM 758 O O . LEU A 1 93 ? 1.534 1.020 4.696 1.00 98.31 93 LEU A O 1
ATOM 762 N N . ILE A 1 94 ? 0.112 2.324 3.535 1.00 98.75 94 ILE A N 1
ATOM 763 C CA . ILE A 1 94 ? -1.000 1.373 3.573 1.00 98.75 94 ILE A CA 1
ATOM 764 C C . ILE A 1 94 ? -0.628 0.076 2.851 1.00 98.75 94 ILE A C 1
ATOM 766 O O . ILE A 1 94 ? -0.866 -1.002 3.387 1.00 98.75 94 ILE A O 1
ATOM 770 N N . ILE A 1 95 ? -0.034 0.170 1.657 1.00 98.81 95 ILE A N 1
ATOM 771 C CA . ILE A 1 95 ? 0.372 -0.979 0.835 1.00 98.81 95 ILE A CA 1
ATOM 772 C C . ILE A 1 95 ? 1.426 -1.827 1.547 1.00 98.81 95 ILE A C 1
ATOM 774 O O . ILE A 1 95 ? 1.305 -3.056 1.572 1.00 98.81 95 ILE A O 1
ATOM 778 N N . SER A 1 96 ? 2.431 -1.181 2.143 1.00 98.62 96 SER A N 1
ATOM 779 C CA . SER A 1 96 ? 3.459 -1.868 2.925 1.00 98.62 96 SER A CA 1
ATOM 780 C C . SER A 1 96 ? 2.827 -2.647 4.076 1.00 98.62 96 SER A C 1
ATOM 782 O O . SER A 1 96 ? 3.093 -3.842 4.232 1.00 98.62 96 SER A O 1
ATOM 784 N N . GLU A 1 97 ? 1.913 -2.010 4.812 1.00 98.62 97 GLU A N 1
ATOM 785 C CA . GLU A 1 97 ? 1.260 -2.619 5.965 1.00 98.62 97 GLU A CA 1
ATOM 786 C C . GLU A 1 97 ? 0.379 -3.813 5.583 1.00 98.62 97 GLU A C 1
ATOM 788 O O . GLU A 1 97 ? 0.557 -4.909 6.115 1.00 98.62 97 GLU A O 1
ATOM 793 N N . VAL A 1 98 ? -0.517 -3.674 4.598 1.00 98.62 98 VAL A N 1
ATOM 794 C CA . VAL A 1 98 ? -1.349 -4.814 4.158 1.00 98.62 98 VAL A CA 1
ATOM 795 C C . VAL A 1 98 ? -0.502 -5.957 3.583 1.00 98.62 98 VAL A C 1
ATOM 797 O O . VAL A 1 98 ? -0.866 -7.129 3.716 1.00 98.62 98 VAL A O 1
ATOM 800 N N . GLY A 1 99 ? 0.655 -5.638 2.991 1.00 98.50 99 GLY A N 1
ATOM 801 C CA . GLY A 1 99 ? 1.659 -6.614 2.579 1.00 98.50 99 GLY A CA 1
ATOM 802 C C . GLY A 1 99 ? 2.278 -7.356 3.767 1.00 98.50 99 GLY A C 1
ATOM 803 O O . GLY A 1 99 ? 2.365 -8.585 3.743 1.00 98.50 99 GLY A O 1
ATOM 804 N N . ASN A 1 100 ? 2.672 -6.635 4.819 1.00 98.38 100 ASN A N 1
ATOM 805 C CA . ASN A 1 100 ? 3.266 -7.204 6.035 1.00 98.38 100 ASN A CA 1
ATOM 806 C C . ASN A 1 100 ? 2.262 -8.076 6.808 1.00 98.38 100 ASN A C 1
ATOM 808 O O . ASN A 1 100 ? 2.599 -9.193 7.207 1.00 98.38 100 ASN A O 1
ATOM 812 N N . LEU A 1 101 ?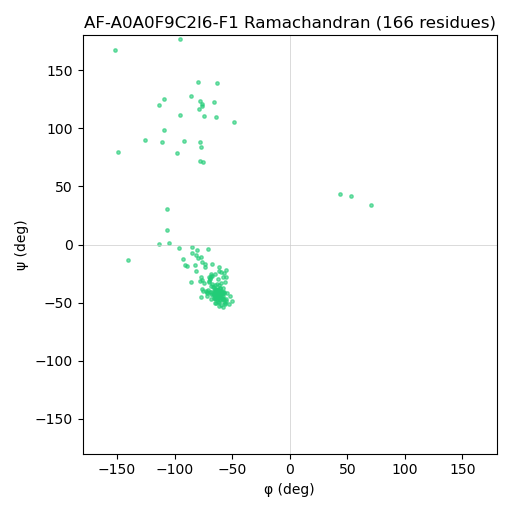 1.004 -7.636 6.891 1.00 98.12 101 LEU A N 1
ATOM 813 C CA . LEU A 1 101 ? -0.120 -8.381 7.473 1.00 98.12 101 LEU A CA 1
ATOM 814 C C . LEU A 1 101 ? -0.583 -9.573 6.610 1.00 98.12 101 LEU A C 1
ATOM 816 O O . LEU A 1 101 ? -1.470 -10.334 7.016 1.00 98.12 101 LEU A O 1
ATOM 820 N N . LYS A 1 102 ? 0.006 -9.754 5.417 1.00 98.25 102 LYS A N 1
ATOM 821 C CA . LYS A 1 102 ? -0.328 -10.806 4.441 1.00 98.25 102 LYS A CA 1
ATOM 822 C C . LYS A 1 102 ? -1.822 -10.825 4.091 1.00 98.25 102 LYS A C 1
ATOM 824 O O . LYS A 1 102 ? -2.444 -11.888 4.003 1.00 98.25 102 LYS A O 1
ATOM 829 N N . ALA A 1 103 ? -2.414 -9.647 3.921 1.00 98.25 103 ALA A N 1
ATOM 830 C CA . ALA A 1 103 ? -3.826 -9.479 3.595 1.00 98.25 103 ALA A CA 1
ATOM 831 C C . ALA A 1 103 ? -4.082 -9.753 2.102 1.00 98.25 103 ALA A C 1
ATOM 833 O O . ALA A 1 103 ? -4.045 -8.849 1.267 1.00 98.25 103 ALA A O 1
ATOM 834 N N . GLY A 1 104 ? -4.340 -11.016 1.747 1.00 98.31 104 GLY A N 1
ATOM 835 C CA . GLY A 1 104 ? -4.630 -11.436 0.368 1.00 98.31 104 GLY A CA 1
ATOM 836 C C . GLY A 1 104 ? -5.814 -10.700 -0.268 1.00 98.31 104 GLY A C 1
ATOM 837 O O . GLY A 1 104 ? -5.803 -10.411 -1.465 1.00 98.31 104 GLY A O 1
ATOM 838 N N . GLU A 1 105 ? -6.803 -10.335 0.544 1.00 98.06 105 GLU A N 1
ATOM 839 C CA . GLU A 1 105 ? -7.975 -9.540 0.175 1.00 98.06 105 GLU A CA 1
ATOM 840 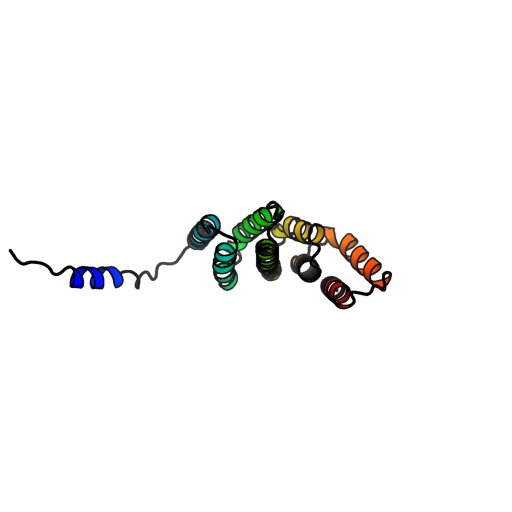C C . GLU A 1 105 ? -7.629 -8.142 -0.376 1.00 98.06 105 GLU A C 1
ATOM 842 O O . GLU A 1 105 ? -8.390 -7.597 -1.174 1.00 98.06 105 GLU A O 1
ATOM 847 N N . ALA A 1 106 ? -6.456 -7.589 -0.041 1.00 98.62 106 ALA A N 1
ATOM 848 C CA . ALA A 1 106 ? -6.000 -6.293 -0.544 1.00 98.62 106 ALA A CA 1
ATOM 849 C C . ALA A 1 106 ? -5.473 -6.348 -1.994 1.00 98.62 106 ALA A C 1
ATOM 851 O O . ALA A 1 106 ? -5.257 -5.307 -2.618 1.00 98.62 106 ALA A O 1
ATOM 852 N N . GLY A 1 107 ? -5.278 -7.547 -2.557 1.00 98.69 107 GLY A N 1
ATOM 853 C CA . GLY A 1 107 ? -4.618 -7.757 -3.848 1.00 98.69 107 GLY A CA 1
ATOM 854 C C . GLY A 1 107 ? -5.135 -6.898 -5.010 1.00 98.69 107 GLY A C 1
ATOM 855 O O . GLY A 1 107 ? -4.312 -6.292 -5.694 1.00 98.69 107 GLY A O 1
ATOM 856 N N . PRO A 1 108 ? -6.455 -6.799 -5.262 1.00 98.69 108 PRO A N 1
ATOM 857 C CA . PRO A 1 108 ? -6.988 -5.943 -6.327 1.00 98.69 108 PRO A CA 1
ATOM 858 C C . PRO A 1 108 ? -6.653 -4.454 -6.151 1.00 98.69 108 PRO A C 1
ATOM 860 O O . PRO A 1 108 ? -6.352 -3.771 -7.129 1.00 98.69 108 PRO A O 1
ATOM 863 N N . TYR A 1 109 ? -6.657 -3.961 -4.912 1.00 98.69 109 TYR A N 1
ATOM 864 C CA . TYR A 1 109 ? -6.413 -2.554 -4.589 1.00 98.69 109 TYR A CA 1
ATOM 865 C C . TYR A 1 109 ? -4.930 -2.189 -4.713 1.00 98.69 109 TYR A C 1
ATOM 867 O O . TYR A 1 109 ? -4.596 -1.142 -5.270 1.00 98.69 109 TYR A O 1
ATOM 875 N N . ILE A 1 110 ? -4.037 -3.083 -4.274 1.00 98.75 110 ILE A N 1
ATOM 876 C CA . ILE A 1 110 ? -2.585 -2.931 -4.458 1.00 98.75 110 ILE A CA 1
ATOM 877 C C . ILE A 1 110 ? -2.236 -2.989 -5.947 1.00 98.75 110 ILE A C 1
ATOM 879 O O . ILE A 1 110 ? -1.475 -2.163 -6.447 1.00 98.75 110 ILE A O 1
ATOM 883 N N . TYR A 1 111 ? -2.817 -3.940 -6.683 1.00 98.62 111 TYR A N 1
ATOM 884 C CA . TYR A 1 111 ? -2.589 -4.065 -8.120 1.00 98.62 111 TYR A CA 1
ATOM 885 C C . TYR A 1 111 ? -3.038 -2.808 -8.877 1.00 98.62 111 TYR A C 1
ATOM 887 O O . TYR A 1 111 ? -2.324 -2.333 -9.760 1.00 98.62 111 TYR A O 1
ATOM 895 N N . ARG A 1 112 ? -4.173 -2.209 -8.501 1.00 98.12 112 ARG A N 1
ATOM 896 C CA . ARG A 1 112 ? -4.603 -0.927 -9.068 1.00 98.12 112 ARG A CA 1
ATOM 897 C C . ARG A 1 112 ? -3.588 0.188 -8.802 1.00 98.12 112 ARG A C 1
ATOM 899 O O . ARG A 1 112 ? -3.186 0.859 -9.750 1.00 98.12 112 ARG A O 1
ATOM 906 N N . ALA A 1 113 ? -3.111 0.325 -7.563 1.00 97.69 113 ALA A N 1
ATOM 907 C CA . ALA A 1 113 ? -2.085 1.310 -7.214 1.00 97.69 113 ALA A CA 1
ATOM 908 C C . ALA A 1 113 ? -0.792 1.114 -8.031 1.00 97.69 113 ALA A C 1
ATOM 910 O O . ALA A 1 113 ? -0.274 2.072 -8.601 1.00 97.69 113 ALA A O 1
ATOM 911 N N . MET A 1 114 ? -0.332 -0.136 -8.187 1.00 97.81 114 MET A N 1
ATOM 912 C CA . MET A 1 114 ? 0.815 -0.496 -9.033 1.00 97.81 114 MET A CA 1
ATOM 913 C C . MET A 1 114 ? 0.635 -0.044 -10.489 1.00 97.81 114 MET A C 1
ATOM 915 O O . MET A 1 114 ? 1.592 0.390 -11.130 1.00 97.81 114 MET A O 1
ATOM 919 N N . LYS A 1 115 ? -0.570 -0.196 -11.047 1.00 96.56 115 LYS A N 1
ATOM 920 C CA . LYS A 1 115 ? -0.859 0.114 -12.454 1.00 96.56 115 LYS A CA 1
ATOM 921 C C . LYS A 1 115 ? -0.978 1.604 -12.724 1.00 96.56 115 LYS A C 1
ATOM 923 O O . LYS A 1 115 ? -0.559 2.041 -13.792 1.00 96.56 115 LYS A O 1
ATOM 928 N N . GLU A 1 116 ? -1.582 2.335 -11.797 1.00 94.19 116 GLU A N 1
ATOM 929 C CA . GLU A 1 116 ? -1.947 3.740 -11.980 1.00 94.19 116 GLU A CA 1
ATOM 930 C C . GLU A 1 116 ? -0.838 4.709 -11.556 1.00 94.19 116 GLU A C 1
ATOM 932 O O . GLU A 1 116 ? -0.861 5.861 -11.977 1.00 94.19 116 GLU A O 1
ATOM 937 N N . THR A 1 117 ? 0.139 4.267 -10.757 1.00 93.31 117 THR A N 1
ATOM 938 C CA . THR A 1 117 ? 1.240 5.136 -10.330 1.00 93.31 117 THR A CA 1
ATOM 939 C C . THR A 1 117 ? 2.329 5.296 -11.396 1.00 93.31 117 THR A C 1
ATOM 941 O O . THR A 1 117 ? 2.751 4.330 -12.052 1.00 93.31 117 THR A O 1
ATOM 944 N N . ASP A 1 118 ? 2.833 6.523 -11.515 1.00 90.88 118 ASP A N 1
ATOM 945 C CA . ASP A 1 118 ? 4.061 6.856 -12.240 1.00 90.88 118 ASP A CA 1
ATOM 946 C C . ASP A 1 118 ? 5.297 6.852 -11.324 1.00 90.88 118 ASP A C 1
ATOM 948 O O . ASP A 1 118 ? 6.423 6.836 -11.825 1.00 90.88 118 ASP A O 1
ATOM 952 N N . ASP A 1 119 ? 5.114 6.820 -9.998 1.00 93.00 119 ASP A N 1
ATOM 953 C CA . ASP A 1 119 ? 6.220 6.791 -9.045 1.00 93.00 119 ASP A CA 1
ATOM 954 C C . ASP A 1 119 ? 6.858 5.385 -8.985 1.00 93.00 119 ASP A C 1
ATOM 956 O O . ASP A 1 119 ? 6.180 4.392 -8.685 1.00 93.00 119 ASP A O 1
ATOM 960 N N . PRO A 1 120 ? 8.165 5.250 -9.277 1.00 94.56 120 PRO A N 1
ATOM 961 C CA . PRO A 1 120 ? 8.822 3.948 -9.321 1.00 94.56 120 PRO A CA 1
ATOM 962 C C . PRO A 1 120 ? 8.934 3.275 -7.946 1.00 94.56 120 PRO A C 1
ATOM 964 O O . PRO A 1 120 ? 8.966 2.044 -7.887 1.00 94.56 120 PRO A O 1
ATOM 967 N N . PHE A 1 121 ? 8.971 4.037 -6.848 1.00 96.19 121 PHE A N 1
ATOM 968 C CA . PHE A 1 121 ? 9.093 3.483 -5.498 1.00 96.19 121 PHE A CA 1
ATOM 969 C C . PHE A 1 121 ? 7.761 2.913 -5.009 1.00 96.19 121 PHE A C 1
ATOM 971 O O . PHE A 1 121 ? 7.723 1.777 -4.539 1.00 96.19 121 PHE A O 1
ATOM 978 N N . LEU A 1 122 ? 6.658 3.636 -5.209 1.00 97.38 122 LEU A N 1
ATOM 979 C CA . LEU A 1 122 ? 5.308 3.151 -4.945 1.00 97.38 122 LEU A CA 1
ATOM 980 C C . LEU A 1 122 ? 4.980 1.938 -5.819 1.00 97.38 122 LEU A C 1
ATOM 982 O O . LEU A 1 122 ? 4.393 0.965 -5.339 1.00 97.38 122 LEU A O 1
ATOM 986 N N . LYS A 1 123 ? 5.414 1.946 -7.087 1.00 97.94 123 LYS A N 1
ATOM 987 C CA . LYS A 1 123 ? 5.289 0.784 -7.978 1.00 97.94 123 LYS A CA 1
ATOM 988 C C . LYS A 1 123 ? 6.053 -0.421 -7.441 1.00 97.94 123 LYS A C 1
ATOM 990 O O . LYS A 1 123 ? 5.474 -1.500 -7.352 1.00 97.94 123 LYS A O 1
ATOM 995 N N . SER A 1 124 ? 7.316 -0.236 -7.058 1.00 98.06 124 SER A N 1
ATOM 996 C CA . SER A 1 124 ? 8.141 -1.284 -6.448 1.00 98.06 124 SER A CA 1
ATOM 997 C C . SER A 1 124 ? 7.488 -1.863 -5.193 1.00 98.06 124 SER A C 1
ATOM 999 O O . SER A 1 124 ? 7.344 -3.078 -5.093 1.00 98.06 124 SER A O 1
ATOM 1001 N N . GLU A 1 125 ? 7.063 -1.016 -4.253 1.00 98.50 125 GLU A N 1
ATOM 1002 C CA . GLU A 1 125 ? 6.440 -1.475 -3.005 1.00 98.50 125 GLU A CA 1
ATOM 1003 C C . GLU A 1 125 ? 5.132 -2.218 -3.271 1.00 98.50 125 GLU A C 1
ATOM 1005 O O . GLU A 1 125 ? 4.873 -3.255 -2.665 1.00 98.50 125 GLU A O 1
ATOM 1010 N N . SER A 1 126 ? 4.342 -1.759 -4.244 1.00 98.69 126 SER A N 1
ATOM 1011 C CA . SER A 1 126 ? 3.131 -2.465 -4.659 1.00 98.69 126 SER A CA 1
ATOM 1012 C C . SER A 1 126 ? 3.440 -3.868 -5.185 1.00 98.69 126 SER A C 1
ATOM 1014 O O . SER A 1 126 ? 2.762 -4.820 -4.805 1.00 98.69 126 SER A O 1
ATOM 1016 N N . ILE A 1 127 ? 4.477 -4.034 -6.014 1.00 98.56 127 ILE A N 1
ATOM 1017 C CA . ILE A 1 127 ? 4.888 -5.356 -6.517 1.00 98.56 127 ILE A CA 1
ATOM 1018 C C . ILE A 1 127 ? 5.368 -6.244 -5.358 1.00 98.56 127 ILE A C 1
ATOM 1020 O O . ILE A 1 127 ? 4.905 -7.381 -5.232 1.00 98.56 127 ILE A O 1
ATOM 1024 N N . SER A 1 128 ? 6.212 -5.710 -4.469 1.00 98.44 128 SER A N 1
ATOM 1025 C CA . SER A 1 128 ? 6.672 -6.410 -3.265 1.00 98.44 128 SER A CA 1
ATOM 1026 C C . SER A 1 128 ? 5.500 -6.879 -2.402 1.00 98.44 128 SER A C 1
ATOM 1028 O O . SER A 1 128 ? 5.448 -8.040 -1.994 1.00 98.44 128 SER A O 1
ATOM 1030 N N . ALA A 1 129 ? 4.521 -6.006 -2.149 1.00 98.69 129 ALA A N 1
ATOM 1031 C CA . ALA A 1 129 ? 3.328 -6.329 -1.376 1.00 98.69 129 ALA A CA 1
ATOM 1032 C C . ALA A 1 129 ? 2.481 -7.414 -2.059 1.00 98.69 129 ALA A C 1
ATOM 1034 O O . ALA A 1 129 ? 2.080 -8.368 -1.392 1.00 98.69 129 ALA A O 1
ATOM 1035 N N . LEU A 1 130 ? 2.281 -7.350 -3.383 1.00 98.69 130 LEU A N 1
ATOM 1036 C CA . LEU A 1 130 ? 1.617 -8.418 -4.147 1.00 98.69 130 LEU A CA 1
ATOM 1037 C C . LEU A 1 130 ? 2.334 -9.772 -3.995 1.00 98.69 130 LEU A C 1
ATOM 1039 O O . LEU A 1 130 ? 1.675 -10.812 -3.888 1.00 98.69 130 LEU A O 1
ATOM 1043 N N . GLY A 1 131 ? 3.669 -9.762 -3.938 1.00 98.12 131 GLY A N 1
ATOM 1044 C CA . GLY A 1 131 ? 4.486 -10.932 -3.616 1.00 98.12 131 GLY A CA 1
ATOM 1045 C C . GLY A 1 131 ? 4.250 -11.443 -2.191 1.00 98.12 131 GLY A C 1
ATOM 1046 O O . GLY A 1 131 ? 3.943 -12.624 -2.009 1.00 98.12 131 GLY A O 1
ATOM 1047 N N . LYS A 1 132 ? 4.314 -10.555 -1.186 1.00 98.38 132 LYS A N 1
ATOM 1048 C CA . LYS A 1 132 ? 4.104 -10.878 0.241 1.00 98.38 132 LYS A CA 1
ATOM 1049 C C . LYS A 1 132 ? 2.735 -11.512 0.508 1.00 98.38 132 LYS A C 1
ATOM 1051 O O . LYS A 1 132 ? 2.651 -12.480 1.265 1.00 98.38 132 LYS A O 1
ATOM 1056 N N . ILE A 1 133 ? 1.675 -11.010 -0.131 1.00 98.31 133 ILE A N 1
ATOM 1057 C CA . ILE A 1 133 ? 0.314 -11.558 0.011 1.00 98.31 133 ILE A CA 1
ATOM 1058 C C . ILE A 1 133 ? 0.070 -12.811 -0.850 1.00 98.31 133 ILE A C 1
ATOM 1060 O O . ILE A 1 133 ? -1.002 -13.411 -0.782 1.00 98.31 133 ILE A O 1
ATOM 1064 N N . GLY A 1 134 ? 1.035 -13.212 -1.686 1.00 97.38 134 GLY A N 1
ATOM 1065 C CA . GLY A 1 134 ? 0.934 -14.399 -2.535 1.00 97.38 134 GLY A CA 1
ATOM 1066 C C . GLY A 1 134 ? -0.058 -14.268 -3.696 1.00 97.38 134 GLY A C 1
ATOM 1067 O O . GLY A 1 134 ? -0.682 -15.262 -4.079 1.00 97.38 134 GLY A O 1
ATOM 1068 N N . ALA A 1 135 ? -0.214 -13.074 -4.278 1.00 97.69 135 ALA A N 1
ATOM 1069 C CA . ALA A 1 135 ? -1.174 -12.797 -5.349 1.00 97.69 135 ALA A CA 1
ATOM 1070 C C . ALA A 1 135 ? -0.728 -13.351 -6.720 1.00 97.69 135 ALA A C 1
ATOM 1072 O O . ALA A 1 135 ? -0.399 -12.618 -7.655 1.00 97.69 135 ALA A O 1
ATOM 1073 N N . LYS A 1 136 ? -0.753 -14.682 -6.860 1.00 96.94 136 LYS A N 1
ATOM 1074 C CA . LYS A 1 136 ? -0.275 -15.421 -8.047 1.00 96.94 136 LYS A CA 1
ATOM 1075 C C . LYS A 1 136 ? -0.922 -14.987 -9.363 1.00 96.94 136 LYS A C 1
ATOM 1077 O O . LYS A 1 136 ? -0.286 -15.095 -10.408 1.00 96.94 136 LYS A O 1
ATOM 1082 N N . THR A 1 137 ? -2.155 -14.485 -9.324 1.00 97.56 137 THR A N 1
ATOM 1083 C CA . THR A 1 137 ? -2.885 -14.001 -10.506 1.00 97.56 137 THR A CA 1
ATOM 1084 C C . THR A 1 137 ? -2.133 -12.890 -11.248 1.00 97.56 137 THR A C 1
ATOM 1086 O O . THR A 1 137 ? -2.254 -12.795 -12.466 1.00 97.56 137 THR A O 1
ATOM 1089 N N . TYR A 1 138 ? -1.306 -12.100 -10.553 1.00 97.44 138 TYR A N 1
ATOM 1090 C CA . TYR A 1 138 ? -0.553 -10.987 -11.147 1.00 97.44 138 TYR A CA 1
ATOM 1091 C C . TYR A 1 138 ? 0.886 -11.353 -11.546 1.00 97.44 138 TYR A C 1
ATOM 1093 O O . TYR A 1 138 ? 1.592 -10.536 -12.135 1.00 97.44 138 TYR A O 1
ATOM 1101 N N . ALA A 1 139 ? 1.333 -12.587 -11.281 1.00 95.81 139 ALA A N 1
ATOM 1102 C CA . ALA A 1 139 ? 2.720 -13.004 -11.500 1.00 95.81 139 ALA A CA 1
ATOM 1103 C C . ALA A 1 139 ? 3.161 -12.886 -12.969 1.00 95.81 139 ALA A C 1
ATOM 1105 O O . ALA A 1 139 ? 4.296 -12.501 -13.252 1.00 95.81 139 ALA A O 1
ATOM 1106 N N . HIS A 1 140 ? 2.262 -13.186 -13.914 1.00 96.38 140 HIS A N 1
ATOM 1107 C CA . HIS A 1 140 ? 2.573 -13.055 -15.337 1.00 96.38 140 HIS A CA 1
ATOM 1108 C C . HIS A 1 140 ? 2.896 -11.605 -15.709 1.00 96.38 140 HIS A C 1
ATOM 1110 O O . HIS A 1 140 ? 3.898 -11.344 -16.370 1.00 96.38 140 HIS A O 1
ATOM 1116 N N . GLU A 1 141 ? 2.097 -10.653 -15.242 1.00 96.19 141 GLU A N 1
ATOM 1117 C CA . GLU A 1 141 ? 2.307 -9.244 -15.551 1.00 96.19 141 GLU A CA 1
ATOM 1118 C C . GLU A 1 141 ? 3.573 -8.684 -14.902 1.00 96.19 141 GLU A C 1
ATOM 1120 O O . GLU A 1 141 ? 4.348 -8.005 -15.571 1.00 96.19 141 GLU A O 1
ATOM 1125 N N . ILE A 1 142 ? 3.848 -9.054 -13.650 1.00 95.75 142 ILE A N 1
ATOM 1126 C CA . ILE A 1 142 ? 5.098 -8.693 -12.965 1.00 95.75 142 ILE A CA 1
ATOM 1127 C C . ILE A 1 142 ? 6.312 -9.220 -13.747 1.00 95.75 142 ILE A C 1
ATOM 1129 O O . ILE A 1 142 ? 7.278 -8.490 -13.970 1.00 95.75 142 ILE A O 1
ATOM 1133 N N . SER A 1 143 ? 6.241 -10.449 -14.276 1.00 94.88 143 SER A N 1
ATOM 1134 C CA . SER A 1 143 ? 7.315 -11.002 -15.114 1.00 94.88 143 SER A CA 1
ATOM 1135 C C . SER A 1 143 ? 7.534 -10.207 -16.411 1.00 94.88 143 SER A C 1
ATOM 1137 O O . SER A 1 143 ? 8.672 -10.059 -16.866 1.00 94.88 143 SER A O 1
ATOM 1139 N N . LEU A 1 144 ? 6.465 -9.652 -16.997 1.00 94.88 144 LEU A N 1
ATOM 1140 C CA . LEU A 1 144 ? 6.556 -8.790 -18.176 1.00 94.88 144 LEU A CA 1
ATOM 1141 C C . LEU A 1 144 ? 7.171 -7.430 -17.836 1.00 94.88 144 LEU A C 1
ATOM 1143 O O . LEU A 1 144 ? 7.976 -6.933 -18.623 1.00 94.88 144 LEU A O 1
ATOM 1147 N N . ILE A 1 145 ? 6.844 -6.852 -16.675 1.00 93.81 145 ILE A N 1
ATOM 1148 C CA . ILE A 1 145 ? 7.474 -5.618 -16.180 1.00 93.81 145 ILE A CA 1
ATOM 1149 C C . ILE A 1 145 ? 8.987 -5.826 -16.068 1.00 93.81 145 ILE A C 1
ATOM 1151 O O . ILE A 1 145 ? 9.747 -5.089 -16.697 1.00 93.81 145 ILE A O 1
ATOM 1155 N N . LEU A 1 146 ? 9.422 -6.877 -15.363 1.00 91.88 146 LEU A N 1
ATOM 1156 C CA . LEU A 1 146 ? 10.842 -7.190 -15.195 1.00 91.88 146 LEU A CA 1
ATOM 1157 C C . LEU A 1 146 ? 11.545 -7.391 -16.543 1.00 91.88 146 LEU A C 1
ATOM 1159 O O . LEU A 1 146 ? 12.595 -6.801 -16.802 1.00 91.88 146 LEU A O 1
ATOM 1163 N N . LYS A 1 147 ? 10.939 -8.171 -17.446 1.00 91.50 147 LYS A N 1
ATOM 1164 C CA . LYS A 1 147 ? 11.471 -8.376 -18.798 1.00 91.50 147 LYS A CA 1
ATOM 1165 C C . LYS A 1 147 ? 11.643 -7.047 -19.539 1.00 91.50 147 LYS A C 1
ATOM 1167 O O . LYS A 1 147 ? 12.700 -6.810 -20.119 1.00 91.50 147 LYS A O 1
ATOM 1172 N N . ASN A 1 148 ? 10.645 -6.170 -19.511 1.00 89.81 148 ASN A N 1
ATOM 1173 C CA . ASN A 1 148 ? 10.697 -4.894 -20.225 1.00 89.81 148 ASN A CA 1
ATOM 1174 C C . ASN A 1 148 ? 11.762 -3.946 -19.651 1.00 89.81 148 ASN A C 1
ATOM 1176 O O . ASN A 1 148 ? 12.444 -3.276 -20.427 1.00 89.81 148 ASN A O 1
ATOM 1180 N N . LEU A 1 149 ? 11.966 -3.938 -18.329 1.00 88.31 149 LEU A N 1
ATOM 1181 C CA . LEU A 1 149 ? 13.046 -3.176 -17.689 1.00 88.31 149 LEU A CA 1
ATOM 1182 C C . LEU A 1 149 ? 14.430 -3.627 -18.168 1.00 88.31 149 LEU A C 1
ATOM 1184 O O . LEU A 1 149 ? 15.285 -2.792 -18.444 1.00 88.31 149 LEU A O 1
ATOM 1188 N N . THR A 1 150 ? 14.645 -4.935 -18.342 1.00 78.94 150 THR A N 1
ATOM 1189 C CA . THR A 1 150 ? 15.940 -5.447 -18.833 1.00 78.94 150 THR A CA 1
ATOM 1190 C C . THR A 1 150 ? 16.235 -5.081 -20.291 1.00 78.94 150 THR A C 1
ATOM 1192 O O . THR A 1 150 ? 17.400 -5.008 -20.683 1.00 78.94 150 THR A O 1
ATOM 1195 N N . LEU A 1 151 ? 15.195 -4.839 -21.097 1.00 81.31 151 LEU A N 1
ATOM 1196 C CA . LEU A 1 151 ? 15.323 -4.470 -22.510 1.00 81.31 151 LEU A CA 1
ATOM 1197 C C . LEU A 1 151 ? 15.517 -2.959 -22.707 1.00 81.31 151 LEU A C 1
ATOM 1199 O O . LEU A 1 151 ? 16.215 -2.541 -23.631 1.00 81.31 151 LEU A O 1
ATOM 1203 N N . SER A 1 152 ? 14.931 -2.142 -21.833 1.00 71.75 152 SER A N 1
ATOM 1204 C CA . SER A 1 152 ? 14.985 -0.682 -21.906 1.00 71.75 152 SER A CA 1
ATOM 1205 C C . SER A 1 152 ? 16.157 -0.128 -21.093 1.00 71.75 152 SER A C 1
ATOM 1207 O O . SER A 1 152 ? 16.011 0.217 -19.925 1.00 71.75 152 SER A O 1
ATOM 1209 N N . ARG A 1 153 ? 17.337 0.016 -21.711 1.00 62.00 153 ARG A N 1
ATOM 1210 C CA . ARG A 1 153 ? 18.453 0.781 -21.117 1.00 62.00 153 ARG A CA 1
ATOM 1211 C C . ARG A 1 153 ? 18.205 2.288 -21.276 1.00 62.00 153 ARG A C 1
ATOM 1213 O O . ARG A 1 153 ? 18.650 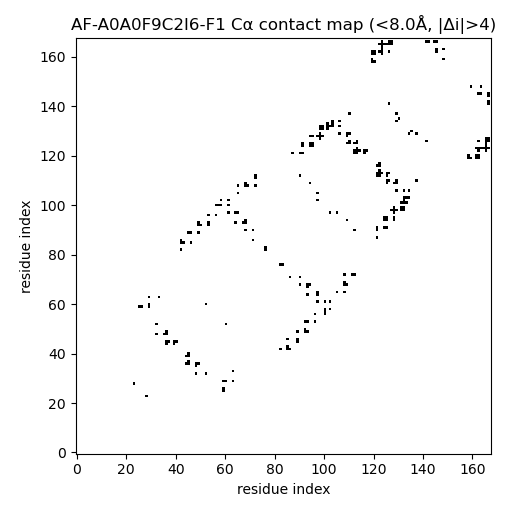2.886 -22.251 1.00 62.00 153 ARG A O 1
ATOM 1220 N N . GLY A 1 154 ? 17.436 2.873 -20.358 1.00 65.50 154 GLY A N 1
ATOM 1221 C CA . GLY A 1 154 ? 17.134 4.311 -20.307 1.00 65.50 154 GLY A CA 1
ATOM 1222 C C . GLY A 1 154 ? 18.047 5.113 -19.366 1.00 65.50 154 GLY A C 1
ATOM 1223 O O . GLY A 1 154 ? 18.882 4.549 -18.666 1.00 65.50 154 GLY A O 1
ATOM 1224 N N . ASN A 1 155 ? 17.862 6.440 -19.339 1.00 63.69 155 ASN A N 1
ATOM 1225 C CA . ASN A 1 155 ? 18.636 7.379 -18.505 1.00 63.69 155 ASN A CA 1
ATOM 1226 C C . ASN A 1 155 ? 18.235 7.386 -17.011 1.00 63.69 155 ASN A C 1
ATOM 1228 O O . ASN A 1 155 ? 18.989 7.914 -16.196 1.00 63.69 155 ASN A O 1
ATOM 1232 N N . ASP A 1 156 ? 17.080 6.821 -16.640 1.00 72.44 156 ASP A N 1
ATOM 1233 C CA . ASP A 1 156 ? 16.629 6.708 -15.243 1.00 72.44 156 ASP A CA 1
ATOM 1234 C C . ASP A 1 156 ? 16.948 5.320 -14.665 1.00 72.44 156 ASP A C 1
ATOM 1236 O O . ASP A 1 156 ? 16.100 4.430 -14.594 1.00 72.44 156 ASP A O 1
ATOM 1240 N N . SER A 1 157 ? 18.215 5.131 -14.283 1.00 82.75 157 SER A N 1
ATOM 1241 C CA . SER A 1 157 ? 18.696 3.867 -13.703 1.00 82.75 157 SER A CA 1
ATOM 1242 C C . SER A 1 157 ? 18.038 3.572 -12.355 1.00 82.75 157 SER A C 1
ATOM 1244 O O . SER A 1 157 ? 17.695 2.430 -12.076 1.00 82.75 157 SER A O 1
ATOM 1246 N N . ARG A 1 158 ? 17.814 4.599 -11.524 1.00 87.06 158 ARG A N 1
ATOM 1247 C CA . ARG A 1 158 ? 17.352 4.415 -10.139 1.00 87.06 158 ARG A CA 1
ATOM 1248 C C . ARG A 1 158 ? 15.896 3.974 -10.068 1.00 87.06 158 ARG A C 1
ATOM 1250 O O . ARG A 1 158 ? 15.588 3.057 -9.315 1.00 87.06 158 ARG A O 1
ATOM 1257 N N . GLY A 1 159 ? 15.014 4.598 -10.851 1.00 89.44 159 GLY A N 1
ATOM 1258 C CA . GLY A 1 159 ? 13.612 4.186 -10.910 1.00 89.44 159 GLY A CA 1
ATOM 1259 C C . GLY A 1 159 ? 13.462 2.763 -11.455 1.00 89.44 159 GLY A C 1
ATOM 1260 O O . GLY A 1 159 ? 12.733 1.949 -10.891 1.00 89.44 159 GLY A O 1
ATOM 1261 N N . ALA A 1 160 ? 14.216 2.429 -12.506 1.00 89.88 160 ALA A N 1
ATOM 1262 C CA . ALA A 1 160 ? 14.233 1.083 -13.072 1.00 89.88 160 ALA A CA 1
ATOM 1263 C C . ALA A 1 160 ? 14.771 0.029 -12.086 1.00 89.88 160 ALA A C 1
ATOM 1265 O O . ALA A 1 160 ? 14.194 -1.051 -11.978 1.00 89.88 160 ALA A O 1
ATOM 1266 N N . GLU A 1 161 ? 15.841 0.347 -11.349 1.00 90.38 161 GLU A N 1
ATOM 1267 C CA . GLU A 1 161 ? 16.403 -0.502 -10.290 1.00 90.38 161 GLU A CA 1
ATOM 1268 C C . GLU A 1 161 ? 15.404 -0.740 -9.157 1.00 90.38 161 GLU A C 1
ATOM 1270 O O . GLU A 1 161 ? 15.255 -1.880 -8.718 1.00 90.38 161 GLU A O 1
ATOM 1275 N N . ALA A 1 162 ? 14.683 0.298 -8.720 1.00 92.88 162 ALA A N 1
ATOM 1276 C CA . ALA A 1 162 ? 13.648 0.162 -7.699 1.00 92.88 162 ALA A CA 1
ATOM 1277 C C . ALA A 1 162 ? 12.553 -0.810 -8.158 1.00 92.88 162 ALA A C 1
ATOM 1279 O O . ALA A 1 162 ? 12.277 -1.794 -7.480 1.00 92.88 162 ALA A O 1
ATOM 1280 N N . ILE A 1 163 ? 11.985 -0.611 -9.353 1.00 94.06 163 ILE A N 1
ATOM 1281 C CA . ILE A 1 163 ? 10.934 -1.506 -9.865 1.00 94.06 163 ILE A CA 1
ATOM 1282 C C . ILE A 1 163 ? 11.468 -2.938 -10.042 1.00 94.06 163 ILE A C 1
ATOM 1284 O O . ILE A 1 163 ? 10.762 -3.898 -9.733 1.00 94.06 163 ILE A O 1
ATOM 1288 N N . ALA A 1 164 ? 12.712 -3.098 -10.507 1.00 92.38 164 ALA A N 1
ATOM 1289 C CA . ALA A 1 164 ? 13.339 -4.410 -10.638 1.00 92.38 164 ALA A CA 1
ATOM 1290 C C . ALA A 1 164 ? 13.506 -5.108 -9.280 1.00 92.38 164 ALA A C 1
ATOM 1292 O O . ALA A 1 164 ? 13.258 -6.308 -9.204 1.00 92.38 164 ALA A O 1
ATOM 1293 N N . PHE A 1 165 ? 13.865 -4.367 -8.225 1.00 92.56 165 PHE A N 1
ATOM 1294 C CA . PHE A 1 165 ? 13.942 -4.886 -6.858 1.00 92.56 165 PHE A CA 1
ATOM 1295 C C . PHE A 1 165 ? 12.586 -5.397 -6.362 1.00 92.56 165 PHE A C 1
ATOM 1297 O O . PHE A 1 165 ? 12.530 -6.469 -5.776 1.00 92.56 165 PHE A O 1
ATOM 1304 N N . GLY A 1 166 ? 11.487 -4.693 -6.645 1.00 92.56 166 GLY A N 1
ATOM 1305 C CA . GLY A 1 166 ? 10.153 -5.181 -6.281 1.00 92.56 166 GLY A CA 1
ATOM 1306 C C . GLY A 1 166 ? 9.740 -6.470 -7.004 1.00 92.56 166 GLY A C 1
ATOM 1307 O O . GLY A 1 166 ? 8.923 -7.226 -6.491 1.00 92.56 166 GLY A O 1
ATOM 1308 N N . CYS A 1 167 ? 10.292 -6.744 -8.192 1.00 92.56 167 CYS A N 1
ATOM 1309 C CA . CYS A 1 167 ? 9.944 -7.917 -9.003 1.00 92.56 167 CYS A CA 1
ATOM 1310 C C . CYS A 1 167 ? 10.638 -9.228 -8.587 1.00 92.56 167 CYS A C 1
ATOM 1312 O O . CYS A 1 167 ? 10.309 -10.266 -9.174 1.00 92.56 167 CYS A O 1
ATOM 1314 N N . ILE A 1 168 ? 11.613 -9.193 -7.671 1.00 85.06 168 ILE A N 1
ATOM 1315 C CA . ILE A 1 168 ? 12.458 -10.342 -7.285 1.00 85.06 168 ILE A CA 1
ATOM 1316 C C . ILE A 1 168 ? 12.222 -10.773 -5.839 1.00 85.06 168 ILE A C 1
ATOM 1318 O O . ILE A 1 168 ? 12.291 -12.002 -5.608 1.00 85.06 168 ILE A O 1
#

Foldseek 3Di:
DDDDDVVVVVVVVVPPPPDDPDPDDLVNVLVVLLVQLVPQPALVSNQVSLVVVLVVLDPSNLVVLLVLLVVLLPDDDPPDPVSVVSSLVSNLSSLLSCLVSLVLVSLVSLVSQLVPDPQLQSVLSSLLSCVSNVVVVCLVVLVVLLVVLVVDPDPCPPSSVSSNNSSD

Mean predicted aligned error: 9.47 Å

Solvent-accessible surface area (backbone atoms only — not comparable to full-atom values): 9649 Å² total; per-residue (Å²): 139,82,85,77,61,70,72,63,56,55,59,57,67,69,65,76,78,81,80,77,98,60,88,74,52,73,68,57,56,43,51,52,51,48,51,53,42,73,67,35,91,44,66,71,49,32,40,58,46,46,56,62,55,60,72,62,76,49,72,78,40,47,68,56,45,45,52,52,47,48,52,58,72,71,56,83,70,91,80,48,70,70,58,42,50,50,51,50,53,41,46,42,55,44,41,50,46,42,17,75,67,43,42,52,87,41,43,69,57,38,52,48,48,34,71,73,47,86,50,34,62,54,28,11,49,25,42,36,20,38,56,58,29,61,47,64,88,51,47,67,58,48,52,50,53,47,53,49,54,76,70,54,87,64,93,60,57,66,47,52,50,39,36,46,59,24,67,109

Sequence (168 aa):
MKRMNYRTLILTALSIILLVPGAVFPNEMTEVWGTIYRNAPNLQQKYAVMLNIIELDNRDMVPLLIEALDELNNQRIEYNKQEAVIQDDLKFLIISEVGNLKAGEAGPYIYRAMKETDDPFLKSESISALGKIGAKTYAHEISLILKNLTLSRGNDSRGAEAIAFGCI